Protein AF-A0A0G2B2I2-F1 (afdb_monomer)

Solvent-accessible surface area (backbone atoms only — not comparable to full-atom values): 2941 Å² total; per-residue (Å²): 133,80,69,37,94,50,73,47,79,36,68,49,28,72,40,76,66,32,37,52,52,50,55,55,41,46,75,55,36,38,44,78,45,77,39,70,90,84,56,68,72,58,52,56,72,70,77,113

Sequence (48 aa):
MKRNNKTALITGATGGIGLSIARELAKKGYRLALAYRSNKRAAERLAG

Nearest PDB structures (foldseek):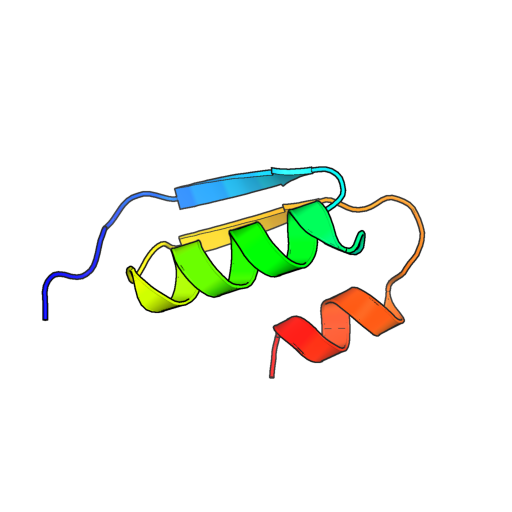
  3m1a-assembly4_E  TM=8.895E-01  e=1.916E-01  Streptomyces avermitilis
  6r48-assembly2_B  TM=8.317E-01  e=1.440E-01  Synechocystis sp. PCC 6803 substr. Kazusa
  6l1g-assembly2_B  TM=8.471E-01  e=1.916E-01  Synechocystis sp. PCC 6803 substr. Kazusa
  2pv7-assembly1_A  TM=7.179E-01  e=4.854E-01  Haemophilus influenzae
  4jqz-assembly1_B  TM=4.862E-01  e=9.774E+00  Homo sapiens

pLDDT: mean 79.68, std 14.41, range [48.69, 93.88]

Structure (mmCIF, N/CA/C/O backbone):
data_AF-A0A0G2B2I2-F1
#
_entry.id   AF-A0A0G2B2I2-F1
#
loop_
_atom_site.group_PDB
_atom_site.id
_atom_site.type_symbol
_atom_site.label_atom_id
_atom_site.label_alt_id
_atom_site.label_comp_id
_atom_site.label_asym_id
_atom_site.label_entity_id
_atom_site.label_seq_id
_atom_site.pdbx_PDB_ins_code
_atom_site.Cartn_x
_atom_site.Cartn_y
_atom_site.Cartn_z
_atom_site.occupancy
_atom_site.B_iso_or_equiv
_atom_site.auth_seq_id
_atom_site.auth_comp_id
_atom_site.auth_asym_id
_atom_site.auth_atom_id
_atom_site.pdbx_PDB_model_num
ATOM 1 N N . MET A 1 1 ? -15.271 0.968 16.642 1.00 51.50 1 MET A N 1
ATOM 2 C CA . MET A 1 1 ? -14.081 1.069 15.762 1.00 51.50 1 MET A CA 1
ATOM 3 C C . MET A 1 1 ? -14.265 2.267 14.832 1.00 51.50 1 MET A C 1
ATOM 5 O O . MET A 1 1 ? -15.259 2.292 14.116 1.00 51.50 1 MET A O 1
ATOM 9 N N . LYS A 1 2 ? -13.390 3.287 14.873 1.00 53.25 2 LYS A N 1
ATOM 10 C CA . LYS A 1 2 ? -13.470 4.437 13.947 1.00 53.25 2 LYS A CA 1
ATOM 11 C C . LYS A 1 2 ? -13.121 3.955 12.535 1.00 53.25 2 LYS A C 1
ATOM 13 O O . LYS A 1 2 ? -11.978 3.591 12.288 1.00 53.25 2 LYS A O 1
ATOM 18 N N . ARG A 1 3 ? -14.094 3.935 11.620 1.00 60.19 3 ARG A N 1
ATOM 19 C CA . ARG A 1 3 ? -13.816 3.805 10.183 1.00 60.19 3 ARG A CA 1
ATOM 20 C C . ARG A 1 3 ? -13.264 5.140 9.694 1.00 60.19 3 ARG A C 1
ATOM 22 O O . ARG A 1 3 ? -13.926 6.166 9.836 1.00 60.19 3 ARG A O 1
ATOM 29 N N . ASN A 1 4 ? -12.049 5.137 9.154 1.00 65.62 4 ASN A N 1
ATOM 30 C CA . ASN A 1 4 ? -11.501 6.312 8.494 1.00 65.62 4 ASN A CA 1
ATOM 31 C C . ASN A 1 4 ? -12.148 6.438 7.112 1.00 65.62 4 ASN A C 1
ATOM 33 O O . ASN A 1 4 ? -11.808 5.711 6.188 1.00 65.62 4 ASN A O 1
ATOM 37 N N . ASN A 1 5 ? -13.035 7.418 6.933 1.00 82.31 5 ASN A N 1
ATOM 38 C CA . ASN A 1 5 ? -13.692 7.693 5.643 1.00 82.31 5 ASN A CA 1
ATOM 39 C C . ASN A 1 5 ? -12.742 8.265 4.569 1.00 82.31 5 ASN A C 1
ATOM 41 O O . ASN A 1 5 ? -13.186 8.728 3.521 1.00 82.31 5 ASN A O 1
ATOM 45 N N . LYS A 1 6 ? -11.429 8.262 4.822 1.00 91.06 6 LYS A N 1
ATOM 46 C CA . LYS A 1 6 ? -10.416 8.748 3.888 1.00 91.06 6 LYS A CA 1
ATOM 47 C C . LYS A 1 6 ? -10.027 7.638 2.916 1.00 91.06 6 LYS A C 1
ATOM 49 O O . LYS A 1 6 ? -9.912 6.471 3.294 1.00 91.06 6 LYS A O 1
ATOM 54 N N . THR A 1 7 ? -9.791 8.033 1.669 1.00 93.88 7 THR A N 1
ATOM 55 C CA . THR A 1 7 ? -9.265 7.147 0.627 1.00 93.88 7 THR A CA 1
ATOM 56 C C . THR A 1 7 ? -7.779 7.428 0.428 1.00 93.88 7 THR A C 1
ATOM 58 O O . THR A 1 7 ? -7.391 8.592 0.354 1.00 93.88 7 THR A O 1
ATOM 61 N N . ALA A 1 8 ? -6.953 6.386 0.354 1.00 93.38 8 ALA A N 1
ATOM 62 C CA . ALA A 1 8 ? -5.526 6.491 0.069 1.00 93.38 8 ALA A CA 1
ATOM 63 C C . ALA A 1 8 ? -5.205 5.880 -1.301 1.00 93.38 8 ALA A C 1
ATOM 65 O O . ALA A 1 8 ? -5.528 4.718 -1.553 1.00 93.38 8 ALA A O 1
ATOM 66 N N . LEU A 1 9 ? -4.559 6.664 -2.170 1.00 93.25 9 LEU A N 1
ATOM 67 C CA . LEU A 1 9 ? -3.993 6.199 -3.435 1.00 93.25 9 LEU A CA 1
ATOM 68 C C . LEU A 1 9 ? -2.536 5.795 -3.210 1.00 93.25 9 LEU A C 1
ATOM 70 O O . LEU A 1 9 ? -1.726 6.614 -2.782 1.00 93.25 9 LEU A O 1
ATOM 74 N N . ILE A 1 10 ? -2.206 4.542 -3.509 1.00 90.31 10 ILE A N 1
ATOM 75 C CA . ILE A 1 10 ? -0.862 3.993 -3.321 1.00 90.31 10 ILE A CA 1
ATOM 76 C C . ILE A 1 10 ? -0.307 3.606 -4.685 1.00 90.31 10 ILE A C 1
ATOM 78 O O . ILE A 1 10 ? -0.823 2.697 -5.334 1.00 90.31 10 ILE A O 1
ATOM 82 N N . THR A 1 11 ? 0.756 4.281 -5.115 1.00 89.56 11 THR A N 1
ATOM 83 C CA . THR A 1 11 ? 1.529 3.914 -6.306 1.00 89.56 11 THR A CA 1
ATOM 84 C C . THR A 1 11 ? 2.617 2.908 -5.931 1.00 89.56 11 THR A C 1
ATOM 86 O O . THR A 1 11 ? 3.105 2.887 -4.803 1.00 89.56 11 THR A O 1
ATOM 89 N N . GLY A 1 12 ? 2.964 2.004 -6.851 1.00 87.69 12 GLY A N 1
ATOM 90 C CA . GLY A 1 12 ? 3.911 0.926 -6.546 1.00 87.69 12 GLY A CA 1
ATOM 91 C C . GLY A 1 12 ? 3.395 -0.038 -5.468 1.00 87.69 12 GLY A C 1
ATOM 92 O O . GLY A 1 12 ? 4.191 -0.658 -4.765 1.00 87.69 12 GLY A O 1
ATOM 93 N N . ALA A 1 13 ? 2.070 -0.179 -5.340 1.00 85.00 13 ALA A N 1
ATOM 94 C CA . ALA A 1 13 ? 1.413 -0.935 -4.270 1.00 85.00 13 ALA A CA 1
ATOM 95 C C . ALA A 1 13 ? 1.798 -2.428 -4.206 1.00 85.00 13 ALA A C 1
ATOM 97 O O . ALA A 1 13 ? 1.576 -3.082 -3.192 1.00 85.00 13 ALA A O 1
ATOM 98 N N . THR A 1 14 ? 2.384 -2.970 -5.276 1.00 80.44 14 THR A N 1
ATOM 99 C CA . THR A 1 14 ? 2.854 -4.360 -5.357 1.00 80.44 14 THR A CA 1
ATOM 100 C C . THR A 1 14 ? 4.315 -4.546 -4.934 1.00 80.44 14 THR A C 1
ATOM 102 O O . THR A 1 14 ? 4.768 -5.682 -4.833 1.00 80.44 14 THR A O 1
ATOM 105 N N . GLY A 1 15 ? 5.081 -3.467 -4.734 1.00 81.12 15 GLY A N 1
ATOM 106 C CA . GLY A 1 15 ? 6.438 -3.534 -4.180 1.00 81.12 15 GLY A CA 1
ATOM 107 C C . GLY A 1 15 ? 6.412 -3.736 -2.662 1.00 81.12 15 GLY A C 1
ATOM 108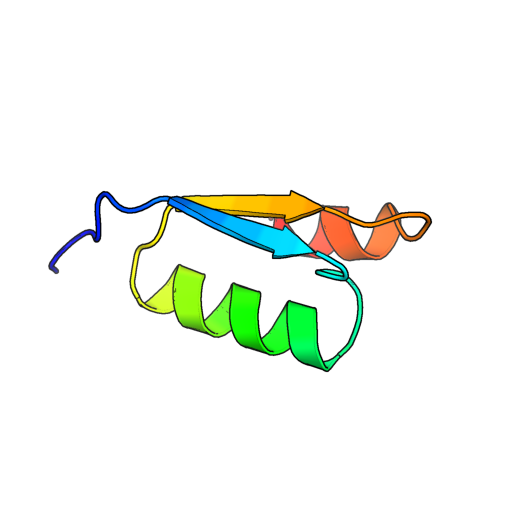 O O . GLY A 1 15 ? 5.407 -3.442 -2.022 1.00 81.12 15 GLY A O 1
ATOM 109 N N . GLY A 1 16 ? 7.515 -4.200 -2.061 1.00 84.69 16 GLY A N 1
ATOM 110 C CA . GLY A 1 16 ? 7.555 -4.536 -0.626 1.00 84.69 16 GLY A CA 1
ATOM 111 C C . GLY A 1 16 ? 7.106 -3.395 0.300 1.00 84.69 16 GLY A C 1
ATOM 112 O O . GLY A 1 16 ? 6.309 -3.609 1.212 1.00 84.69 16 GLY A O 1
ATOM 113 N N . ILE A 1 17 ? 7.544 -2.165 0.012 1.00 89.81 17 ILE A N 1
ATOM 114 C CA . ILE A 1 17 ? 7.175 -0.971 0.789 1.00 89.81 17 ILE A CA 1
ATOM 115 C C . ILE A 1 17 ? 5.700 -0.609 0.573 1.00 89.81 17 ILE A C 1
ATOM 117 O O . ILE A 1 17 ? 4.950 -0.488 1.541 1.00 89.81 17 ILE A O 1
ATOM 121 N N . GLY A 1 18 ? 5.267 -0.482 -0.686 1.00 89.62 18 GLY A N 1
ATOM 122 C CA . GLY A 1 18 ? 3.884 -0.128 -1.026 1.00 89.62 18 GLY A CA 1
ATOM 123 C C . GLY A 1 18 ? 2.870 -1.127 -0.465 1.00 89.62 18 GLY A C 1
ATOM 124 O O . GLY A 1 18 ? 1.828 -0.727 0.052 1.00 89.62 18 GLY A O 1
ATOM 125 N N . LEU A 1 19 ? 3.223 -2.414 -0.470 1.00 89.62 19 LEU A N 1
ATOM 126 C CA . LEU A 1 19 ? 2.434 -3.489 0.118 1.00 89.62 19 LEU A CA 1
ATOM 127 C C . LEU A 1 19 ? 2.303 -3.343 1.640 1.00 89.62 19 LEU A C 1
ATOM 129 O O . LEU A 1 19 ? 1.204 -3.478 2.182 1.00 89.62 19 LEU A O 1
ATOM 133 N N . SER A 1 20 ? 3.409 -3.070 2.336 1.00 92.69 20 SER A N 1
ATOM 134 C CA . SER A 1 20 ? 3.402 -2.888 3.793 1.00 92.69 20 SER A CA 1
ATOM 135 C C . SER A 1 20 ? 2.539 -1.687 4.200 1.00 92.69 20 SER A C 1
ATOM 137 O O . SER A 1 20 ? 1.688 -1.793 5.086 1.00 92.69 20 SER A O 1
ATOM 139 N N . ILE A 1 21 ? 2.664 -0.576 3.468 1.00 93.06 2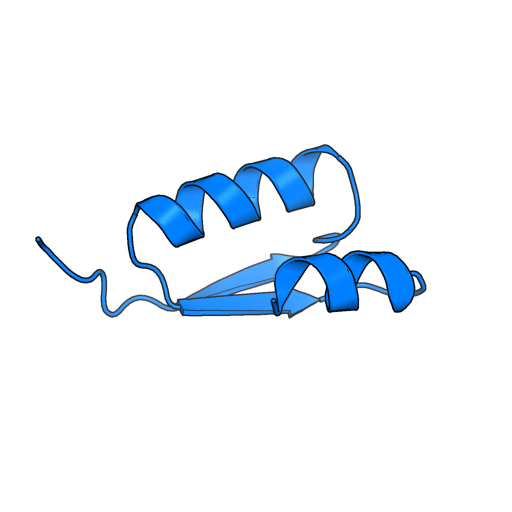1 ILE A N 1
ATOM 140 C CA . ILE A 1 21 ? 1.853 0.632 3.672 1.00 93.06 21 ILE A CA 1
ATOM 141 C C . ILE A 1 21 ? 0.365 0.343 3.432 1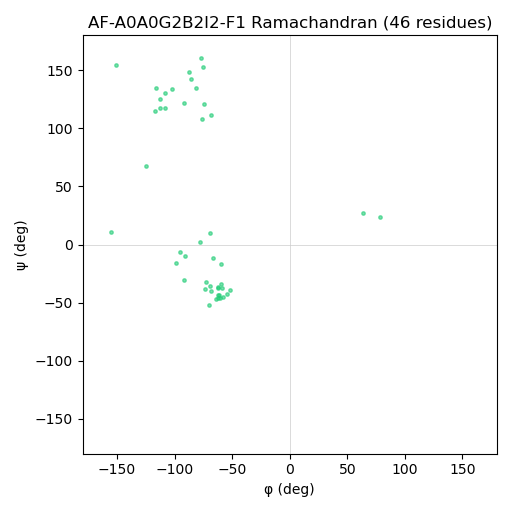.00 93.06 21 ILE A C 1
ATOM 143 O O . ILE A 1 21 ? -0.471 0.717 4.256 1.00 93.06 21 ILE A O 1
ATOM 147 N N . ALA A 1 22 ? 0.024 -0.352 2.341 1.00 92.31 22 ALA A N 1
ATOM 148 C CA . ALA A 1 22 ? -1.357 -0.723 2.037 1.00 92.31 22 ALA A CA 1
ATOM 149 C C . ALA A 1 22 ? -1.981 -1.557 3.166 1.00 92.31 22 ALA A C 1
ATOM 151 O O . ALA A 1 22 ? -3.086 -1.259 3.619 1.00 92.31 22 ALA A O 1
ATOM 152 N N . ARG A 1 23 ? -1.250 -2.552 3.686 1.00 91.69 23 ARG A N 1
ATOM 153 C CA . ARG A 1 23 ? -1.715 -3.389 4.803 1.00 91.69 23 ARG A CA 1
ATOM 154 C C . ARG A 1 23 ? -1.976 -2.578 6.069 1.00 91.69 23 ARG A C 1
ATOM 156 O O . ARG A 1 23 ? -2.988 -2.795 6.733 1.00 91.69 23 ARG A O 1
ATOM 163 N N . GLU A 1 24 ? -1.091 -1.648 6.402 1.00 93.75 24 GLU A N 1
ATOM 164 C CA . GLU A 1 24 ? -1.233 -0.824 7.602 1.00 93.75 24 GLU A CA 1
ATOM 165 C C . GLU A 1 24 ? -2.412 0.158 7.498 1.00 93.75 24 GLU A C 1
ATOM 167 O O . GLU A 1 24 ? -3.178 0.329 8.448 1.00 93.75 24 GLU A O 1
ATOM 172 N N . LEU A 1 25 ? -2.621 0.766 6.327 1.00 91.88 25 LEU A N 1
ATOM 173 C CA . LEU A 1 25 ? -3.760 1.656 6.095 1.00 91.88 25 LEU A CA 1
ATOM 174 C C . LEU A 1 25 ? -5.096 0.900 6.071 1.00 91.88 25 LEU A C 1
ATOM 176 O O . LEU A 1 25 ? -6.084 1.402 6.610 1.00 91.88 25 LEU A O 1
ATOM 180 N N . ALA A 1 26 ? -5.127 -0.324 5.537 1.00 91.12 26 ALA A N 1
ATOM 181 C CA . ALA A 1 26 ? -6.308 -1.184 5.602 1.00 91.12 26 ALA A CA 1
ATOM 182 C C . ALA A 1 26 ? -6.709 -1.489 7.057 1.00 91.12 26 ALA A C 1
ATOM 184 O O . ALA A 1 26 ? -7.872 -1.321 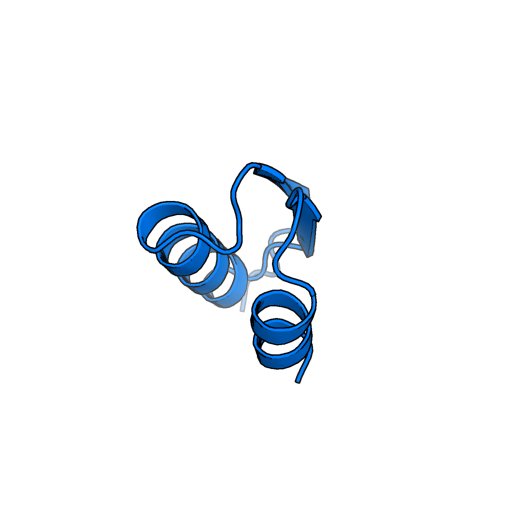7.421 1.00 91.12 26 ALA A O 1
ATOM 185 N N . LYS A 1 27 ? -5.745 -1.845 7.925 1.00 90.94 27 LYS A N 1
ATOM 186 C CA . LYS A 1 27 ? -5.987 -2.072 9.368 1.00 90.94 27 LYS A CA 1
ATOM 187 C C . LYS A 1 27 ? -6.544 -0.83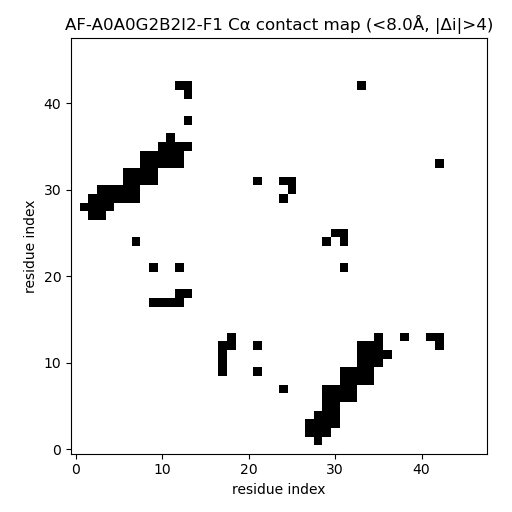7 10.078 1.00 90.94 27 LYS A C 1
ATOM 189 O O . LYS A 1 27 ? -7.362 -0.957 10.985 1.00 90.94 27 LYS A O 1
ATOM 194 N N . LYS A 1 28 ? -6.131 0.354 9.643 1.00 91.19 28 LYS A N 1
ATOM 195 C CA . LYS A 1 28 ? -6.639 1.645 10.137 1.00 91.19 28 LYS A CA 1
ATOM 196 C C . LYS A 1 28 ? -8.004 2.028 9.548 1.00 91.19 28 LYS A C 1
ATOM 198 O O . LYS A 1 28 ? -8.520 3.100 9.857 1.00 91.19 28 LYS A O 1
ATOM 203 N N . GLY A 1 29 ? -8.596 1.173 8.713 1.00 89.06 29 GLY A N 1
ATOM 204 C CA . GLY A 1 29 ? -9.939 1.339 8.168 1.00 89.06 29 GLY A CA 1
ATOM 205 C C . GLY A 1 29 ? -10.037 2.336 7.016 1.00 89.06 29 GLY A C 1
ATOM 206 O O . GLY A 1 29 ? -11.115 2.888 6.815 1.00 89.06 29 GLY A O 1
ATOM 207 N N . TYR A 1 30 ? -8.940 2.596 6.299 1.00 93.31 30 TYR A N 1
ATOM 208 C CA . TYR A 1 30 ? -8.957 3.415 5.084 1.00 93.31 30 TYR A CA 1
ATOM 209 C C . TYR A 1 30 ? -9.548 2.648 3.901 1.00 93.31 30 TYR A C 1
ATOM 211 O O . TYR A 1 30 ? -9.402 1.431 3.782 1.00 93.31 30 TYR A O 1
ATOM 219 N N . ARG A 1 31 ? -10.131 3.392 2.958 1.00 91.56 31 ARG A N 1
ATOM 220 C CA . ARG A 1 31 ? -10.409 2.893 1.606 1.00 91.56 31 ARG A CA 1
ATOM 221 C C . ARG A 1 31 ? -9.131 3.004 0.781 1.00 91.56 31 ARG A C 1
ATOM 223 O O . ARG A 1 31 ? -8.471 4.039 0.830 1.00 91.56 31 ARG A O 1
ATOM 230 N N . LEU A 1 32 ? -8.772 1.976 0.023 1.00 91.12 32 LEU A N 1
ATOM 231 C CA . LEU A 1 32 ? -7.515 1.960 -0.729 1.00 91.12 32 LEU A CA 1
ATOM 232 C C . LEU A 1 32 ? -7.772 1.914 -2.233 1.00 91.12 32 LEU A C 1
ATOM 234 O O . LEU A 1 32 ? -8.583 1.120 -2.702 1.00 91.12 32 LEU A O 1
ATOM 238 N N . ALA A 1 33 ? -7.043 2.742 -2.976 1.00 91.06 33 ALA A N 1
ATOM 239 C CA . ALA A 1 33 ? -6.880 2.640 -4.419 1.00 91.06 33 ALA A CA 1
ATOM 240 C C . ALA A 1 33 ? -5.419 2.266 -4.694 1.00 91.06 33 ALA A C 1
ATOM 242 O O . ALA A 1 33 ? -4.503 2.998 -4.319 1.00 91.06 33 ALA A O 1
ATOM 243 N N . LEU A 1 34 ? -5.185 1.102 -5.298 1.00 89.19 34 LEU A N 1
ATOM 244 C CA . LEU A 1 34 ? -3.841 0.555 -5.489 1.00 89.19 34 LEU A CA 1
ATOM 245 C C . LEU A 1 34 ? -3.450 0.643 -6.967 1.00 89.19 34 LEU A C 1
ATOM 247 O O . LEU A 1 34 ? -4.077 0.012 -7.812 1.00 89.19 34 LEU A O 1
ATOM 251 N N . ALA A 1 35 ? -2.401 1.404 -7.272 1.00 84.81 35 ALA A N 1
ATOM 252 C CA . ALA A 1 35 ? -1.866 1.574 -8.617 1.00 84.81 35 ALA A CA 1
ATOM 253 C C . ALA A 1 35 ? -0.522 0.842 -8.766 1.00 84.81 35 ALA A C 1
ATOM 255 O O . ALA A 1 35 ? 0.398 1.000 -7.957 1.00 84.81 35 ALA A O 1
ATOM 256 N N . TYR A 1 36 ? -0.392 0.044 -9.825 1.00 78.50 36 TYR A N 1
ATOM 257 C CA . TYR A 1 36 ? 0.818 -0.711 -10.156 1.00 78.50 36 TYR A CA 1
ATOM 258 C C . TYR A 1 36 ? 0.923 -0.918 -11.673 1.00 78.50 36 TYR A C 1
ATOM 260 O O . TYR A 1 36 ? -0.082 -0.907 -12.377 1.00 78.50 36 TYR A O 1
ATOM 268 N N . ARG A 1 37 ? 2.151 -1.096 -12.183 1.00 72.00 37 ARG A N 1
ATOM 269 C CA . ARG A 1 37 ? 2.421 -1.152 -13.631 1.00 72.00 37 ARG A CA 1
ATOM 270 C C . ARG A 1 37 ? 2.382 -2.565 -14.230 1.00 72.00 37 ARG A C 1
ATOM 272 O O . ARG A 1 37 ? 2.055 -2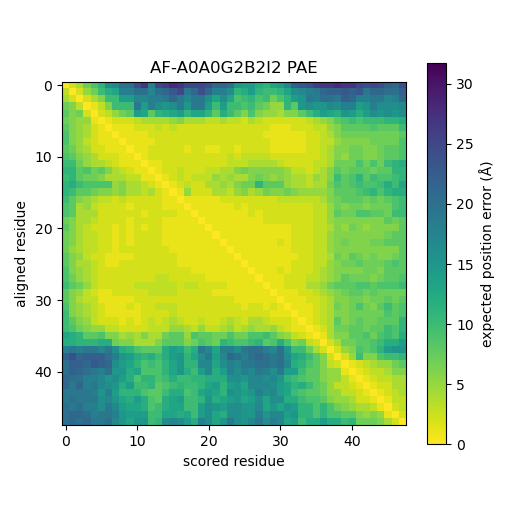.687 -15.402 1.00 72.00 37 ARG A O 1
ATOM 279 N N . SER A 1 38 ? 2.732 -3.623 -13.484 1.00 61.34 38 SER A N 1
ATOM 280 C CA . SER A 1 38 ? 2.976 -4.933 -14.130 1.00 61.34 38 SER A CA 1
ATOM 281 C C . SER A 1 38 ? 2.800 -6.206 -13.285 1.00 61.34 38 SER A C 1
ATOM 283 O O . SER A 1 38 ? 3.145 -7.281 -13.761 1.00 61.34 38 SER A O 1
ATOM 285 N N . ASN A 1 39 ? 2.233 -6.163 -12.073 1.00 62.91 39 ASN A N 1
ATOM 286 C CA . ASN A 1 39 ? 2.098 -7.372 -11.241 1.00 62.91 39 ASN A CA 1
ATOM 287 C C . ASN A 1 39 ? 0.651 -7.655 -10.798 1.00 62.91 39 ASN A C 1
ATOM 289 O O . ASN A 1 39 ? 0.315 -7.576 -9.617 1.00 62.91 39 ASN A O 1
ATOM 293 N N . LYS A 1 40 ? -0.202 -8.007 -11.773 1.00 61.22 40 LYS A N 1
ATOM 294 C CA . LYS A 1 40 ? -1.627 -8.350 -11.575 1.00 61.22 40 LYS A CA 1
ATOM 295 C C . LYS A 1 40 ? -1.829 -9.422 -10.491 1.00 61.22 40 LYS A C 1
ATOM 297 O O . LYS A 1 40 ? -2.697 -9.286 -9.637 1.00 61.22 40 LYS A O 1
ATOM 302 N N . ARG A 1 41 ? -0.933 -10.416 -10.443 1.00 62.53 41 ARG A N 1
ATOM 303 C CA . ARG A 1 41 ? -0.931 -11.515 -9.459 1.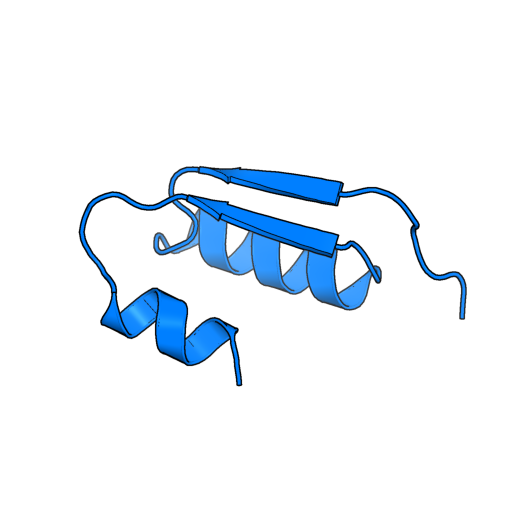00 62.53 41 ARG A CA 1
ATOM 304 C C . ARG A 1 41 ? -0.742 -11.044 -8.011 1.00 62.53 41 ARG A C 1
ATOM 306 O O . ARG A 1 41 ? -1.336 -11.605 -7.094 1.00 62.53 41 ARG A O 1
ATOM 313 N N . ALA A 1 42 ? 0.095 -10.029 -7.790 1.00 61.34 42 ALA A N 1
ATOM 314 C CA . ALA A 1 42 ? 0.310 -9.458 -6.459 1.00 61.34 42 ALA A CA 1
ATOM 315 C C . ALA A 1 42 ? -0.893 -8.624 -5.992 1.00 61.34 42 ALA A C 1
ATOM 317 O O . ALA A 1 42 ? -1.193 -8.600 -4.801 1.00 61.3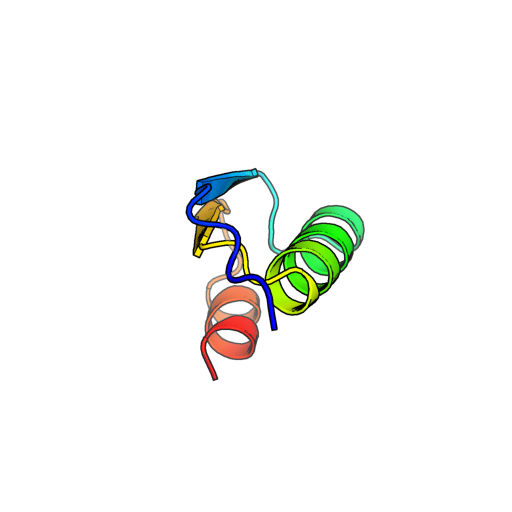4 42 ALA A O 1
ATOM 318 N N . ALA A 1 43 ? -1.597 -7.980 -6.924 1.00 59.19 43 ALA A N 1
ATOM 319 C CA . ALA A 1 43 ? -2.796 -7.208 -6.623 1.00 59.19 43 ALA A CA 1
ATOM 320 C C . ALA A 1 43 ? -4.010 -8.089 -6.301 1.00 59.19 43 ALA A C 1
ATOM 322 O O . ALA A 1 43 ? -4.756 -7.776 -5.379 1.00 59.19 43 ALA A O 1
ATOM 323 N N . GLU A 1 44 ? -4.175 -9.218 -6.994 1.00 62.84 44 GLU A N 1
ATOM 324 C CA . GLU A 1 44 ? -5.252 -10.179 -6.711 1.00 62.84 44 GLU A CA 1
ATOM 325 C C . GLU A 1 44 ? -5.138 -10.775 -5.293 1.00 62.84 44 GLU A C 1
ATOM 327 O O . GLU A 1 44 ? -6.144 -10.903 -4.604 1.00 62.84 44 GLU A O 1
ATOM 332 N N . ARG A 1 45 ? -3.918 -11.021 -4.785 1.00 63.09 45 ARG A N 1
ATOM 333 C CA . ARG A 1 45 ? -3.681 -11.456 -3.386 1.00 63.09 45 ARG A CA 1
ATOM 334 C C . ARG A 1 45 ? -4.028 -10.413 -2.318 1.00 63.09 45 ARG A C 1
ATOM 336 O O . ARG A 1 45 ? -3.987 -10.749 -1.138 1.00 63.09 45 ARG A O 1
ATOM 343 N N . LEU A 1 46 ? -4.284 -9.161 -2.698 1.00 60.72 46 LEU A N 1
ATOM 344 C CA . LEU A 1 46 ? -4.656 -8.084 -1.774 1.00 60.72 46 LEU A CA 1
ATOM 345 C C . LEU A 1 46 ? -6.164 -7.834 -1.714 1.00 60.72 46 LEU A C 1
ATOM 347 O O . LEU A 1 46 ? -6.610 -7.137 -0.806 1.00 60.72 46 LEU A O 1
ATOM 351 N N . ALA A 1 47 ? -6.918 -8.347 -2.688 1.00 59.09 47 ALA A N 1
ATOM 352 C CA . ALA A 1 47 ? -8.357 -8.136 -2.810 1.00 59.09 47 ALA A CA 1
ATOM 353 C C . ALA A 1 47 ? -9.204 -9.261 -2.184 1.00 59.09 47 ALA A C 1
ATOM 355 O O . ALA A 1 47 ? -10.425 -9.123 -2.135 1.00 59.09 47 ALA A O 1
ATOM 356 N N . GLY A 1 48 ? -8.570 -10.350 -1.731 1.00 48.69 48 GLY A N 1
ATOM 357 C CA . GLY A 1 48 ? -9.181 -11.407 -0.916 1.00 48.69 48 GLY A CA 1
ATOM 358 C C . GLY A 1 48 ? -8.806 -11.261 0.548 1.00 48.69 48 GLY A C 1
ATOM 359 O O . GLY A 1 48 ? -9.669 -11.577 1.392 1.00 48.69 48 GLY A O 1
#

Radius of gyration: 10.61 Å; Cα contacts (8 Å, |Δi|>4): 59; chains: 1; bounding box: 22×20×30 Å

Mean predicted aligned error: 6.93 Å

Secondary structure (DSSP, 8-state):
------EEEEETTTSHHHHHHHHHHHHTT-EEEEE-SS-HHHHHTT--

Foldseek 3Di:
DDADAAEDEFEPCLDPVNVVVVVVVVVVNHHYDYHYDDCPVSVVVVVD